Protein AF-A0A4Q1K7C0-F1 (afdb_monomer_lite)

pLDDT: mean 74.91, std 9.37, range [46.09, 93.81]

Sequence (136 aa):
MKPFQIDEQNKIKSGFTVPEGFFDANAQNLLNLIDDTPVPISLWDRYKKPLMSIAAILVIGLGIGFYWKIQVQNDEEAHWAAVESYVAEHTDLMDEAYIDYLNTTALDSLHQNTTEAKILEEVLIENGDLEQYITE

Secondary structure (DSSP, 8-state):
-----SSSS-----S-PPPTTHHHHHHHHHHHHHHS------HHHHHHHHHHHHHHHHHHHHHHHHHHHHHHHHHHHHHHHHHHHHHHH-GGGTTTHHHHHHHHHHHHHHHHHHHHHHHHHHHHHHTTTHHHHHH-

Structure (mmCIF, N/CA/C/O backbone):
data_AF-A0A4Q1K7C0-F1
#
_entry.id   AF-A0A4Q1K7C0-F1
#
loop_
_atom_site.group_PDB
_atom_site.id
_atom_site.type_symbol
_atom_site.label_atom_id
_atom_site.label_alt_id
_atom_site.label_comp_id
_atom_site.label_asym_id
_atom_site.label_entity_id
_atom_site.label_seq_id
_atom_site.pdbx_PDB_ins_code
_atom_site.Cartn_x
_atom_site.Cartn_y
_atom_site.Cartn_z
_atom_site.occupancy
_atom_site.B_iso_or_equiv
_atom_site.auth_seq_id
_atom_site.auth_comp_id
_atom_site.auth_asym_id
_atom_site.auth_atom_id
_atom_site.pdbx_PDB_model_num
ATOM 1 N N . MET A 1 1 ? -10.240 31.682 75.957 1.00 54.19 1 MET A N 1
ATOM 2 C CA . MET A 1 1 ? -11.041 31.109 74.848 1.00 54.19 1 MET A CA 1
ATOM 3 C C . MET A 1 1 ? -11.911 29.996 75.421 1.00 54.19 1 MET A C 1
ATOM 5 O O . MET A 1 1 ? -11.440 29.314 76.321 1.00 54.19 1 MET A O 1
ATOM 9 N N . LYS A 1 2 ? -13.175 29.864 74.996 1.00 59.78 2 LYS A N 1
ATOM 10 C CA . LYS A 1 2 ? -14.080 28.808 75.494 1.00 59.78 2 LYS A CA 1
ATOM 11 C C . LYS A 1 2 ? -13.715 27.452 74.854 1.00 59.78 2 LYS A C 1
ATOM 13 O O . LYS A 1 2 ? -13.282 27.465 73.703 1.00 59.78 2 LYS A O 1
ATOM 18 N N . PRO A 1 3 ? -13.858 26.319 75.565 1.00 69.62 3 PRO A N 1
ATOM 19 C CA . PRO A 1 3 ? -13.520 25.002 75.032 1.00 69.62 3 PRO A CA 1
ATOM 20 C C . PRO A 1 3 ? -14.457 24.622 73.879 1.00 69.62 3 PRO A C 1
ATOM 22 O O . PRO A 1 3 ? -15.673 24.779 73.979 1.00 69.62 3 PRO A O 1
ATOM 25 N N . PHE A 1 4 ? -13.877 24.139 72.781 1.00 68.75 4 PHE A N 1
ATOM 26 C CA . PHE A 1 4 ? -14.605 23.626 71.624 1.00 68.75 4 PHE A CA 1
ATOM 27 C C . PHE A 1 4 ? -15.164 22.240 71.970 1.00 68.75 4 PHE A C 1
ATOM 29 O O . PHE A 1 4 ? -14.400 21.291 72.128 1.00 68.75 4 PHE A O 1
ATOM 36 N N . GLN A 1 5 ? -16.481 22.139 72.149 1.00 69.56 5 GLN A N 1
ATOM 37 C CA . GLN A 1 5 ? -17.167 20.874 72.419 1.00 69.56 5 GLN A CA 1
ATOM 38 C C . GLN A 1 5 ? -17.745 20.334 71.104 1.00 69.56 5 GLN A C 1
ATOM 40 O O . GLN A 1 5 ? -18.647 20.937 70.528 1.00 69.56 5 GLN A O 1
ATOM 45 N N . ILE A 1 6 ? -17.182 19.225 70.614 1.00 66.75 6 ILE A N 1
ATOM 46 C CA . ILE A 1 6 ? -17.502 18.620 69.305 1.00 66.75 6 ILE A CA 1
ATOM 47 C C . ILE A 1 6 ? -18.896 17.968 69.305 1.00 66.75 6 ILE A C 1
ATOM 49 O O . ILE A 1 6 ? -19.527 17.846 68.256 1.00 66.75 6 ILE A O 1
ATOM 53 N N . ASP A 1 7 ? -19.394 17.582 70.479 1.00 64.31 7 ASP A N 1
ATOM 54 C CA . ASP A 1 7 ? -20.593 16.753 70.587 1.00 64.31 7 ASP A CA 1
ATOM 55 C C . ASP A 1 7 ? -21.912 17.536 70.626 1.00 64.31 7 ASP A C 1
ATOM 57 O O . ASP A 1 7 ? -22.953 16.963 70.302 1.00 64.31 7 ASP A O 1
ATOM 61 N N . GLU A 1 8 ? -21.907 18.830 70.969 1.00 64.69 8 GLU A N 1
ATOM 62 C CA . GLU A 1 8 ? -23.151 19.502 71.371 1.00 64.69 8 GLU A CA 1
ATOM 63 C C . GLU A 1 8 ? -23.833 20.406 70.343 1.00 64.69 8 GLU A C 1
ATOM 65 O O . GLU A 1 8 ? -24.988 20.752 70.574 1.00 64.69 8 GLU A O 1
ATOM 70 N N . GLN A 1 9 ? -23.239 20.782 69.201 1.00 61.12 9 GLN A N 1
ATOM 71 C CA . GLN A 1 9 ? -23.936 21.697 68.277 1.00 61.12 9 GLN A CA 1
ATOM 72 C C . GLN A 1 9 ? -23.751 21.344 66.796 1.00 61.12 9 GLN A C 1
ATOM 74 O O . GLN A 1 9 ? -22.687 21.514 66.216 1.00 61.12 9 GLN A O 1
ATOM 79 N N . ASN A 1 10 ? -24.859 20.898 66.190 1.00 62.91 10 ASN A N 1
ATOM 80 C CA . ASN A 1 10 ? -25.084 20.723 64.753 1.00 62.91 10 ASN A CA 1
ATOM 81 C C . ASN A 1 10 ? -24.069 19.835 64.017 1.00 62.91 10 ASN A C 1
ATOM 83 O O . ASN A 1 10 ? -23.253 20.307 63.225 1.00 62.91 10 ASN A O 1
ATOM 87 N N . LYS A 1 11 ? -24.220 18.510 64.161 1.00 64.62 11 LYS A N 1
ATOM 88 C CA . LYS A 1 11 ? -23.701 17.574 63.153 1.00 64.62 11 LYS A CA 1
ATOM 89 C C . LYS A 1 11 ? -24.341 17.925 61.809 1.00 64.62 11 LYS A C 1
ATOM 91 O O . LYS A 1 11 ? -25.548 17.761 61.631 1.00 64.62 11 LYS A O 1
ATOM 96 N N . ILE A 1 12 ? -23.535 18.442 60.885 1.00 68.75 12 ILE A N 1
ATOM 97 C CA . ILE A 1 12 ? -23.959 18.748 59.519 1.00 68.75 12 ILE A CA 1
ATOM 98 C C . ILE A 1 12 ? -24.480 17.437 58.927 1.00 68.75 12 ILE A C 1
ATOM 100 O O . ILE A 1 12 ? -23.733 16.463 58.815 1.00 68.75 12 ILE A O 1
ATOM 104 N N . LYS A 1 13 ? -25.779 17.371 58.616 1.00 66.19 13 LYS A N 1
ATOM 105 C CA . LYS A 1 13 ? -26.351 16.185 57.977 1.00 66.19 13 LYS A CA 1
ATOM 106 C C . LYS A 1 13 ? -25.709 16.065 56.599 1.00 66.19 13 LYS A C 1
ATOM 108 O O . LYS A 1 13 ? -25.819 16.986 55.794 1.00 66.19 13 LYS A O 1
ATOM 113 N N . SER A 1 14 ? -25.007 14.962 56.356 1.00 69.31 14 SER A N 1
ATOM 114 C CA . SER A 1 14 ? -24.468 14.661 55.032 1.00 69.31 14 SER A CA 1
ATOM 115 C C . SER A 1 14 ? -25.604 14.719 54.008 1.00 69.31 14 SER A C 1
ATOM 117 O O . SER A 1 14 ? -26.654 14.115 54.222 1.00 69.31 14 SER A O 1
ATOM 119 N N . GLY A 1 15 ? -25.406 15.445 52.904 1.00 75.31 15 GLY A N 1
ATOM 120 C CA . GLY A 1 15 ? -26.349 15.457 51.777 1.00 75.31 15 GLY A CA 1
ATOM 121 C C . GLY A 1 15 ? -26.398 14.120 51.030 1.00 75.31 15 GLY A C 1
ATOM 122 O O . GLY A 1 15 ? -27.263 13.910 50.185 1.00 75.31 15 GLY A O 1
ATOM 123 N N . PHE A 1 16 ? -25.481 13.207 51.352 1.00 74.62 16 PHE A N 1
ATOM 124 C CA . PHE A 1 16 ? -25.473 11.851 50.840 1.00 74.62 16 PHE A CA 1
ATOM 125 C C . PHE A 1 16 ? -26.296 10.951 51.765 1.00 74.62 16 PHE A C 1
ATOM 127 O O . PHE A 1 16 ? -25.844 10.564 52.845 1.00 74.62 16 PHE A O 1
ATOM 134 N N . THR A 1 17 ? -27.518 10.641 51.336 1.00 77.12 17 THR A N 1
ATOM 135 C CA . THR A 1 17 ? -28.361 9.611 51.950 1.00 77.12 17 THR A CA 1
ATOM 136 C C . THR A 1 17 ? -28.276 8.367 51.079 1.00 77.12 17 THR A C 1
ATOM 138 O O . THR A 1 17 ? -28.556 8.423 49.885 1.00 77.12 17 THR A O 1
ATOM 141 N N . VAL A 1 18 ? -27.811 7.257 51.655 1.00 79.62 18 VAL A N 1
ATOM 142 C CA . VAL A 1 18 ? -27.725 5.985 50.932 1.00 79.62 18 VAL A CA 1
ATOM 143 C C . VAL A 1 18 ? -29.140 5.411 50.818 1.00 79.62 18 VAL A C 1
ATOM 145 O O . VAL A 1 18 ? -29.784 5.235 51.855 1.00 79.62 18 VAL A O 1
ATOM 148 N N . PRO A 1 19 ? -29.641 5.129 49.603 1.00 81.38 19 PRO A N 1
ATOM 149 C CA . PRO A 1 19 ? -30.924 4.462 49.421 1.00 81.38 19 PRO A CA 1
ATOM 150 C C . PRO A 1 19 ? -30.918 3.054 50.026 1.00 81.38 19 PRO A C 1
ATOM 152 O O . PRO A 1 19 ? -29.883 2.383 50.058 1.00 81.38 19 PRO A O 1
ATOM 155 N N . GLU A 1 20 ? -32.083 2.591 50.474 1.00 83.94 20 GLU A N 1
ATOM 156 C CA . GLU A 1 20 ? -32.248 1.228 50.982 1.00 83.94 20 GLU A CA 1
ATOM 157 C C . GLU A 1 20 ? -31.817 0.203 49.917 1.00 83.94 20 GLU A C 1
ATOM 159 O O . GLU A 1 20 ? -32.213 0.295 48.755 1.00 83.94 20 GLU A O 1
ATOM 164 N N . GLY A 1 21 ? -30.946 -0.738 50.294 1.00 84.56 21 GLY A N 1
ATOM 165 C CA . GLY A 1 21 ? -30.462 -1.795 49.399 1.00 84.56 21 GLY A CA 1
ATOM 166 C C . GLY A 1 21 ? -29.395 -1.386 48.372 1.00 84.56 21 GLY A C 1
ATOM 167 O O . GLY A 1 21 ? -29.026 -2.215 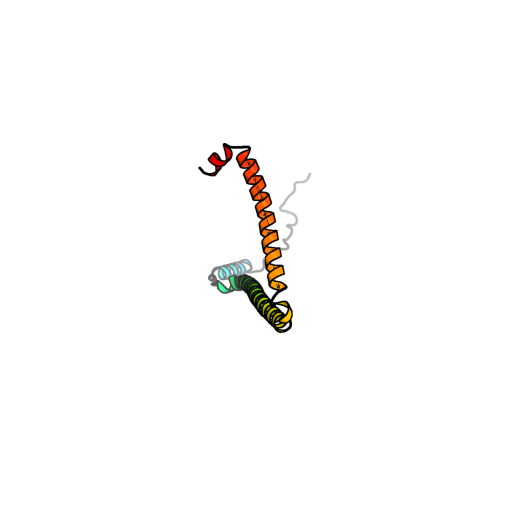47.543 1.00 84.56 21 GLY A O 1
ATOM 168 N N . PHE A 1 22 ? -28.849 -0.158 48.413 1.00 86.38 22 PHE A N 1
ATOM 169 C CA . PHE A 1 22 ? -27.802 0.284 47.470 1.00 86.38 22 PHE A CA 1
ATOM 170 C C . PHE A 1 22 ? -26.593 -0.661 47.440 1.00 86.38 22 PHE A C 1
ATOM 172 O O . PHE A 1 22 ? -26.137 -1.054 46.369 1.00 86.38 22 PHE A O 1
ATOM 179 N N . PHE A 1 23 ? -26.078 -1.041 48.612 1.00 88.62 23 PHE A N 1
ATOM 180 C CA . PHE A 1 23 ? -24.898 -1.900 48.697 1.00 88.62 23 PHE A CA 1
ATOM 181 C C . PHE A 1 23 ? -25.191 -3.344 48.288 1.00 88.62 23 PHE A C 1
ATOM 183 O O . PHE A 1 23 ? -24.348 -3.949 47.632 1.00 88.62 23 PHE A O 1
ATOM 190 N N . ASP A 1 24 ? -26.384 -3.861 48.589 1.00 85.00 24 ASP A N 1
ATOM 191 C CA . ASP A 1 24 ? -26.781 -5.223 48.217 1.00 85.00 24 ASP A CA 1
ATOM 192 C C . ASP A 1 24 ? -26.974 -5.355 46.704 1.00 85.00 24 ASP A C 1
ATOM 194 O O . ASP A 1 24 ? -26.421 -6.261 46.082 1.00 85.00 24 ASP A O 1
ATOM 198 N N . ALA A 1 25 ? -27.688 -4.407 46.087 1.00 85.69 25 ALA A N 1
ATOM 199 C CA . ALA A 1 25 ? -27.871 -4.371 44.639 1.00 85.69 25 ALA A CA 1
ATOM 200 C C . ALA A 1 25 ? -26.539 -4.141 43.912 1.00 85.69 25 ALA A C 1
ATOM 202 O O . ALA A 1 25 ? -26.255 -4.789 42.909 1.00 85.69 25 ALA A O 1
ATOM 203 N N . ASN A 1 26 ? -25.688 -3.251 44.430 1.00 86.25 26 ASN A N 1
ATOM 204 C CA . ASN A 1 26 ? -24.377 -2.992 43.844 1.00 86.25 26 ASN A CA 1
ATOM 205 C C . ASN A 1 26 ? -23.447 -4.210 43.946 1.00 86.25 26 ASN A C 1
ATOM 207 O O . ASN A 1 26 ? -22.779 -4.546 42.973 1.00 86.25 26 ASN A O 1
ATOM 211 N N . ALA A 1 27 ? -23.428 -4.900 45.088 1.00 84.12 27 ALA A N 1
ATOM 212 C CA . ALA A 1 27 ? -22.644 -6.119 45.257 1.00 84.12 27 ALA A CA 1
ATOM 213 C C . ALA A 1 27 ? -23.106 -7.223 44.294 1.00 84.12 27 ALA A C 1
ATOM 215 O O . ALA A 1 27 ? -22.269 -7.855 43.654 1.00 84.12 27 ALA A O 1
ATOM 216 N N . GLN A 1 28 ? -24.421 -7.402 44.130 1.00 83.50 28 GLN A N 1
ATOM 217 C CA . GLN A 1 28 ? -24.986 -8.358 43.171 1.00 83.50 28 GLN A CA 1
ATOM 218 C C . GLN A 1 28 ? -24.642 -7.992 41.721 1.00 83.50 28 GLN A C 1
ATOM 220 O O . GLN A 1 28 ? -24.221 -8.852 40.954 1.00 83.50 28 GLN A O 1
ATOM 225 N N . ASN A 1 29 ? -24.745 -6.713 41.352 1.00 82.75 29 ASN A N 1
ATOM 226 C CA . ASN A 1 29 ? -24.397 -6.239 40.009 1.00 82.75 29 ASN A CA 1
ATOM 227 C C . ASN A 1 29 ? -22.909 -6.431 39.688 1.00 82.75 29 ASN A C 1
ATOM 229 O O . ASN A 1 29 ? -22.567 -6.794 38.565 1.00 82.75 29 ASN A O 1
ATOM 233 N N . LEU A 1 30 ? -22.029 -6.205 40.666 1.00 82.69 30 LEU A N 1
ATOM 234 C CA . LEU A 1 30 ? -20.594 -6.436 40.508 1.00 82.69 30 LEU A CA 1
ATOM 235 C C . LEU A 1 30 ? -20.270 -7.925 40.370 1.00 82.69 30 LEU A C 1
ATOM 237 O O . LEU A 1 30 ? -19.435 -8.273 39.542 1.00 82.69 30 LEU A O 1
ATOM 241 N N . LEU A 1 31 ? -20.943 -8.797 41.128 1.00 81.81 31 LEU A N 1
ATOM 242 C CA . LEU A 1 31 ? -20.767 -10.247 41.008 1.00 81.81 31 LEU A CA 1
ATOM 243 C C . LEU A 1 31 ? -21.193 -10.747 39.620 1.00 81.81 31 LEU A C 1
ATOM 245 O O . LEU A 1 31 ? -20.437 -11.457 38.965 1.00 81.81 31 LEU A O 1
ATOM 249 N N . ASN A 1 32 ? -22.347 -10.282 39.134 1.00 78.94 32 ASN A N 1
ATOM 250 C CA . ASN A 1 32 ? -22.864 -10.634 37.809 1.00 78.94 32 ASN A CA 1
ATOM 251 C C . ASN A 1 32 ? -21.934 -10.188 36.668 1.00 78.94 32 ASN A C 1
ATOM 253 O O . ASN A 1 32 ? -21.890 -10.836 35.629 1.00 78.94 32 ASN A O 1
ATOM 257 N N . LEU A 1 33 ? -21.183 -9.097 36.852 1.00 74.25 33 LEU A N 1
ATOM 258 C CA . LEU A 1 33 ? -20.218 -8.610 35.862 1.00 74.25 33 LEU A CA 1
ATOM 259 C C . LEU A 1 33 ? -18.920 -9.437 35.836 1.00 74.25 33 LEU A C 1
ATOM 261 O O . LEU A 1 33 ? -18.207 -9.424 34.836 1.00 74.25 33 LEU A O 1
ATOM 265 N N . ILE A 1 34 ? -18.595 -10.123 36.936 1.00 71.94 34 ILE A N 1
ATOM 266 C CA . ILE A 1 34 ? -17.393 -10.961 37.072 1.00 71.94 34 ILE A CA 1
ATOM 267 C C . ILE A 1 34 ? -17.677 -12.405 36.625 1.00 71.94 34 ILE A C 1
ATOM 269 O O . ILE A 1 34 ? -16.786 -13.047 36.070 1.00 71.94 34 ILE A O 1
ATOM 273 N N . ASP A 1 35 ? -18.904 -12.895 36.829 1.00 66.12 35 ASP A N 1
ATOM 274 C CA . ASP A 1 35 ? -19.349 -14.223 36.376 1.00 66.12 35 ASP A CA 1
ATOM 275 C C . ASP A 1 35 ? -19.593 -14.299 34.857 1.00 66.12 35 ASP A C 1
ATOM 277 O O . ASP A 1 35 ? -19.681 -15.396 34.296 1.00 66.12 35 ASP A O 1
ATOM 281 N N . ASP A 1 36 ? -19.660 -13.155 34.168 1.00 67.69 36 ASP A N 1
ATOM 282 C CA . ASP A 1 36 ? -19.768 -13.106 32.712 1.00 67.69 36 ASP A CA 1
ATOM 283 C C . ASP A 1 36 ? -18.413 -13.493 32.089 1.00 67.69 36 ASP A C 1
ATOM 285 O O . ASP A 1 36 ? -17.453 -12.720 32.028 1.00 67.69 36 ASP A O 1
ATOM 289 N N . THR A 1 37 ? -18.307 -14.764 31.697 1.00 66.25 37 THR A N 1
ATOM 290 C CA . THR A 1 37 ? -17.113 -15.378 31.097 1.00 66.25 37 THR A CA 1
ATOM 291 C C . THR A 1 37 ? -16.507 -14.506 29.987 1.00 66.25 37 THR A C 1
ATOM 293 O O . THR A 1 37 ? -17.254 -13.876 29.236 1.00 66.25 37 THR A O 1
ATOM 296 N N . PRO A 1 38 ? -15.168 -14.480 29.817 1.00 68.81 38 PRO A N 1
ATOM 297 C CA . PRO A 1 38 ? -14.533 -13.611 28.833 1.00 68.81 38 PRO A CA 1
ATOM 298 C C . PRO A 1 38 ? -15.048 -13.943 27.432 1.00 68.81 38 PRO A C 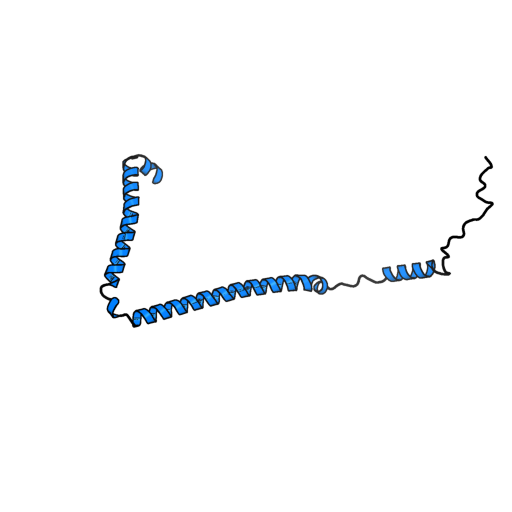1
ATOM 300 O O . PRO A 1 38 ? -14.754 -15.006 26.882 1.00 68.81 38 PRO A O 1
ATOM 303 N N . VAL A 1 39 ? -15.820 -13.021 26.856 1.00 70.44 39 VAL A N 1
ATOM 304 C CA . VAL A 1 39 ? -16.372 -13.168 25.510 1.00 70.44 39 VAL A CA 1
ATOM 305 C C . VAL A 1 39 ? -15.201 -13.337 24.533 1.00 70.44 39 VAL A C 1
ATOM 307 O O . VAL A 1 39 ? -14.337 -12.454 24.470 1.00 70.44 39 VAL A O 1
ATOM 310 N N . PRO A 1 40 ? -15.121 -14.448 23.774 1.00 71.06 40 PRO A N 1
ATOM 311 C CA . PRO A 1 40 ? -14.041 -14.656 22.824 1.00 71.06 40 PRO A CA 1
ATOM 312 C C . PRO A 1 40 ? -14.172 -13.633 21.697 1.00 71.06 40 PRO A C 1
ATOM 314 O O . PRO A 1 40 ? -14.991 -13.759 20.789 1.00 71.06 40 PRO A O 1
ATOM 317 N N . ILE A 1 41 ? -13.358 -12.587 21.766 1.00 69.12 41 ILE A N 1
ATOM 318 C CA . ILE A 1 41 ? -13.249 -11.592 20.704 1.00 69.12 41 ILE A CA 1
ATOM 319 C C . ILE A 1 41 ? -12.592 -12.265 19.501 1.00 69.12 41 ILE A C 1
ATOM 321 O O . ILE A 1 41 ? -11.478 -12.787 19.605 1.00 69.12 41 ILE A O 1
ATOM 325 N N . SER A 1 42 ? -13.266 -12.252 18.350 1.00 78.12 42 SER A N 1
ATOM 326 C CA . SER A 1 42 ? -12.686 -12.801 17.128 1.00 78.12 42 SER A CA 1
ATOM 327 C C . SER A 1 42 ? -11.416 -12.014 16.773 1.00 78.12 42 SER A C 1
ATOM 329 O O . SER A 1 42 ? -11.415 -10.781 16.709 1.00 78.12 42 SER A O 1
ATOM 331 N N . LEU A 1 43 ? -10.302 -12.717 16.545 1.00 75.56 43 LEU A N 1
ATOM 332 C CA . LEU A 1 43 ? -9.053 -12.082 16.101 1.00 75.56 43 LEU A CA 1
ATOM 333 C C . LEU A 1 43 ? -9.281 -11.314 14.784 1.00 75.56 43 LEU A C 1
ATOM 335 O O . LEU A 1 43 ? -8.702 -10.252 14.567 1.00 75.56 43 LEU A O 1
ATOM 339 N N . TRP A 1 44 ? -10.196 -11.803 13.943 1.00 79.19 44 TRP A N 1
ATOM 340 C CA . TRP A 1 44 ? -10.596 -11.155 12.699 1.00 79.19 44 TRP A CA 1
ATOM 341 C C . TRP A 1 44 ? -11.183 -9.755 12.913 1.00 79.19 44 TRP A C 1
ATOM 343 O O . TRP A 1 44 ? -10.773 -8.810 12.238 1.00 79.19 44 TRP A O 1
ATOM 353 N N . ASP A 1 45 ? -12.078 -9.570 13.887 1.00 78.62 45 ASP A N 1
ATOM 354 C CA . ASP A 1 45 ? -12.660 -8.252 14.166 1.00 78.62 45 ASP A CA 1
ATOM 355 C C . ASP A 1 45 ? -11.628 -7.238 14.651 1.00 78.62 45 ASP A C 1
ATOM 357 O O . ASP A 1 45 ? -11.756 -6.044 14.360 1.00 78.62 45 ASP A O 1
ATOM 361 N N . ARG A 1 46 ? -10.581 -7.714 15.332 1.00 77.38 46 ARG A N 1
ATOM 362 C CA . ARG A 1 46 ? -9.481 -6.877 15.811 1.00 77.38 46 ARG A CA 1
ATOM 363 C C . ARG A 1 46 ? -8.548 -6.432 14.682 1.00 77.38 46 ARG A C 1
ATOM 365 O O . ARG A 1 46 ? -8.095 -5.289 14.697 1.00 77.38 46 ARG A O 1
ATOM 372 N N . TYR A 1 47 ? -8.276 -7.297 13.704 1.00 83.50 47 TYR A N 1
ATOM 373 C CA . TYR A 1 47 ? -7.268 -7.040 12.666 1.00 83.50 47 TYR A CA 1
ATOM 374 C C . TYR A 1 47 ? -7.832 -6.672 11.288 1.00 83.50 47 TYR A C 1
ATOM 376 O O . TYR A 1 47 ? -7.069 -6.213 10.441 1.00 83.50 47 TYR A O 1
ATOM 384 N N . LYS A 1 48 ? -9.149 -6.769 11.051 1.00 85.62 48 LYS A N 1
ATOM 385 C CA . LYS A 1 48 ? -9.749 -6.461 9.737 1.00 85.62 48 LYS A CA 1
ATOM 386 C C . LYS A 1 48 ? -9.430 -5.055 9.224 1.00 85.62 48 LYS A C 1
ATOM 388 O O . LYS A 1 48 ? -9.100 -4.899 8.057 1.00 85.62 48 LYS A O 1
ATOM 393 N N . LYS A 1 49 ? -9.474 -4.028 10.082 1.00 88.88 49 LYS A N 1
ATOM 394 C CA . LYS A 1 49 ? -9.220 -2.631 9.678 1.00 88.88 49 LYS A CA 1
ATOM 395 C C . LYS A 1 49 ? -7.764 -2.385 9.247 1.00 88.88 49 LYS A C 1
ATOM 397 O O . LYS A 1 49 ? -7.571 -1.891 8.136 1.00 88.88 49 LYS A O 1
ATOM 402 N N . PRO A 1 50 ? -6.736 -2.725 10.054 1.00 88.19 50 PRO A N 1
ATOM 403 C CA . PRO A 1 50 ? -5.351 -2.549 9.618 1.00 88.19 50 PRO A CA 1
ATOM 404 C C . PRO A 1 50 ? -4.989 -3.470 8.446 1.00 88.19 50 PRO A C 1
ATOM 406 O O . PRO A 1 50 ? -4.283 -3.035 7.543 1.00 88.19 50 PRO A O 1
ATOM 409 N N . LEU A 1 51 ? -5.520 -4.696 8.402 1.00 88.31 51 LEU A N 1
ATOM 410 C CA . LEU A 1 51 ? -5.263 -5.636 7.308 1.00 88.31 51 LEU A CA 1
ATOM 411 C C . LEU A 1 51 ? -5.835 -5.136 5.971 1.00 88.31 51 LEU A C 1
ATOM 413 O O . LEU A 1 51 ? -5.165 -5.228 4.946 1.00 88.31 51 LEU A O 1
ATOM 417 N N . MET A 1 52 ? -7.022 -4.521 5.986 1.00 89.25 52 MET A N 1
ATOM 418 C CA . MET A 1 52 ? -7.622 -3.906 4.797 1.00 89.25 52 MET A CA 1
ATOM 419 C C . MET A 1 52 ? -6.856 -2.653 4.339 1.00 89.25 52 MET A C 1
ATOM 421 O O . MET A 1 52 ? -6.716 -2.429 3.140 1.00 89.25 52 MET A O 1
ATOM 425 N N . SER A 1 53 ? -6.305 -1.872 5.276 1.00 90.88 53 SER A N 1
ATOM 426 C CA . SER A 1 53 ? -5.440 -0.722 4.965 1.00 90.88 53 SER A CA 1
ATOM 427 C C . SER A 1 53 ? -4.141 -1.153 4.272 1.00 90.88 53 SER A C 1
ATOM 429 O O . SER A 1 53 ? -3.783 -0.620 3.223 1.00 90.88 53 SER A O 1
ATOM 431 N N . ILE A 1 54 ? -3.476 -2.185 4.804 1.00 91.25 54 ILE A N 1
ATOM 432 C CA . ILE A 1 54 ? -2.263 -2.758 4.201 1.00 91.25 54 ILE A CA 1
ATOM 433 C C . ILE A 1 54 ? -2.568 -3.307 2.803 1.00 91.25 54 ILE A C 1
ATOM 435 O O . ILE A 1 54 ? -1.818 -3.042 1.866 1.00 91.25 54 ILE A O 1
ATOM 439 N N . ALA A 1 55 ? -3.690 -4.014 2.642 1.00 91.75 55 ALA A N 1
ATOM 440 C CA . ALA A 1 55 ? -4.114 -4.529 1.345 1.00 91.75 55 ALA A CA 1
ATOM 441 C C . ALA A 1 55 ? -4.332 -3.404 0.317 1.00 91.75 55 ALA A C 1
ATOM 443 O O . ALA A 1 55 ? -3.872 -3.523 -0.815 1.00 91.75 55 ALA A O 1
ATOM 444 N N . ALA A 1 56 ? -4.966 -2.293 0.705 1.00 93.06 56 ALA A N 1
ATOM 445 C CA . ALA A 1 56 ? -5.191 -1.158 -0.190 1.00 93.06 56 ALA A CA 1
ATOM 446 C C . ALA A 1 56 ? -3.877 -0.532 -0.689 1.00 93.06 56 ALA A C 1
ATOM 448 O O . ALA A 1 56 ? -3.736 -0.271 -1.882 1.00 93.06 56 ALA A O 1
ATOM 449 N N . ILE A 1 57 ? -2.893 -0.352 0.199 1.00 92.62 57 ILE A N 1
ATOM 450 C CA . ILE A 1 57 ? -1.564 0.164 -0.170 1.00 92.62 57 ILE A CA 1
ATOM 451 C C . ILE A 1 57 ? -0.870 -0.786 -1.155 1.00 92.62 57 ILE A C 1
ATOM 453 O O . ILE A 1 57 ? -0.284 -0.338 -2.138 1.00 92.62 57 ILE A O 1
ATOM 457 N N . LEU A 1 58 ? -0.980 -2.097 -0.927 1.00 93.81 58 LEU A N 1
ATOM 458 C CA . LEU A 1 58 ? -0.406 -3.120 -1.802 1.00 93.81 58 LEU A CA 1
ATOM 459 C C . LEU A 1 58 ? -1.034 -3.100 -3.202 1.00 93.81 58 LEU A C 1
ATOM 461 O O . LEU A 1 58 ? -0.315 -3.153 -4.197 1.00 93.81 58 LEU A O 1
ATOM 465 N N . VAL A 1 59 ? -2.363 -2.972 -3.287 1.00 93.31 59 VAL A N 1
ATOM 466 C CA . VAL A 1 59 ? -3.084 -2.880 -4.567 1.00 93.31 59 VAL A CA 1
ATOM 467 C C . VAL A 1 59 ? -2.690 -1.618 -5.330 1.00 93.31 59 VAL A C 1
ATOM 469 O O . VAL A 1 59 ? -2.459 -1.692 -6.533 1.00 93.31 59 VAL A O 1
ATOM 472 N N . ILE A 1 60 ? -2.564 -0.475 -4.651 1.00 91.56 60 ILE A N 1
ATOM 473 C CA . ILE A 1 60 ? -2.130 0.774 -5.290 1.00 91.56 60 ILE A CA 1
ATOM 474 C C . ILE A 1 60 ? -0.683 0.648 -5.784 1.00 91.56 60 ILE A C 1
ATOM 476 O O . ILE A 1 60 ? -0.405 0.978 -6.934 1.00 91.56 60 ILE A O 1
ATOM 480 N N . GLY A 1 61 ? 0.227 0.119 -4.960 1.00 88.88 61 GLY A N 1
ATOM 481 C CA . GLY A 1 61 ? 1.627 -0.081 -5.341 1.00 88.88 61 GLY A CA 1
ATOM 482 C C . GLY A 1 61 ? 1.789 -1.015 -6.544 1.00 88.88 61 GLY A C 1
ATOM 483 O O . GLY A 1 61 ? 2.492 -0.681 -7.498 1.00 88.88 61 GLY A O 1
ATOM 484 N N . LEU A 1 62 ? 1.084 -2.150 -6.544 1.00 88.00 62 LEU A N 1
ATOM 485 C CA . LEU A 1 62 ? 1.073 -3.078 -7.679 1.00 88.00 62 LEU A CA 1
ATOM 486 C C . LEU A 1 62 ? 0.403 -2.471 -8.915 1.00 88.00 62 LEU A C 1
ATOM 488 O O . LEU A 1 62 ? 0.899 -2.665 -10.020 1.00 88.00 62 LEU A O 1
ATOM 492 N N . GLY A 1 63 ? -0.683 -1.714 -8.741 1.00 88.75 63 GLY A N 1
ATOM 493 C CA . GLY A 1 63 ? -1.380 -1.035 -9.832 1.00 88.75 63 GLY A CA 1
ATOM 494 C C . GLY A 1 63 ? -0.495 -0.016 -10.546 1.00 88.75 63 GLY A C 1
ATOM 495 O O . GLY A 1 63 ? -0.463 0.005 -11.773 1.00 88.75 63 GLY A O 1
ATOM 496 N N . ILE A 1 64 ? 0.284 0.768 -9.795 1.00 85.25 64 ILE A N 1
ATOM 497 C CA . ILE A 1 64 ? 1.252 1.717 -10.365 1.00 85.25 64 ILE A CA 1
ATOM 498 C C . ILE A 1 64 ? 2.357 0.969 -11.122 1.00 85.25 64 ILE A C 1
ATOM 500 O O . ILE A 1 64 ? 2.660 1.328 -12.257 1.00 85.25 64 ILE A O 1
ATOM 504 N N . GLY A 1 65 ? 2.926 -0.092 -10.538 1.00 84.06 65 GLY A N 1
ATOM 505 C CA . GLY A 1 65 ? 3.970 -0.887 -11.197 1.00 84.06 65 GLY A CA 1
ATOM 506 C C . GLY A 1 65 ? 3.495 -1.554 -12.493 1.00 84.06 65 GLY A C 1
ATOM 507 O O . GLY A 1 65 ? 4.191 -1.513 -13.507 1.00 84.06 65 GLY A O 1
ATOM 508 N N . PHE A 1 66 ? 2.281 -2.113 -12.495 1.00 83.38 66 PHE A N 1
ATOM 509 C CA . PHE A 1 66 ? 1.667 -2.677 -13.701 1.00 83.38 66 PHE A CA 1
ATOM 510 C C . PHE A 1 66 ? 1.370 -1.612 -14.756 1.00 83.38 66 PHE A C 1
ATOM 512 O O . PHE A 1 66 ? 1.623 -1.846 -15.935 1.00 83.38 66 PHE A O 1
ATOM 519 N N . TYR A 1 67 ? 0.871 -0.445 -14.344 1.00 84.25 67 TYR A N 1
ATOM 520 C CA . TYR A 1 67 ? 0.605 0.663 -15.257 1.00 84.25 67 TYR A CA 1
ATOM 521 C C . TYR A 1 67 ? 1.883 1.145 -15.954 1.00 84.25 67 TYR A C 1
ATOM 523 O O . TYR A 1 67 ? 1.883 1.320 -17.169 1.00 84.25 67 TYR A O 1
ATOM 531 N N . TRP A 1 68 ? 2.989 1.277 -15.215 1.00 81.25 68 TRP A N 1
ATOM 532 C CA . TRP A 1 68 ? 4.293 1.620 -15.790 1.00 81.25 68 TRP A CA 1
ATOM 533 C C . TRP A 1 68 ? 4.787 0.572 -16.782 1.00 81.25 68 TRP A C 1
ATOM 535 O O . TRP A 1 68 ? 5.229 0.929 -17.868 1.00 81.25 68 TRP A O 1
ATOM 545 N N . LYS A 1 69 ? 4.668 -0.719 -16.452 1.00 79.06 69 LYS A N 1
ATOM 546 C CA . LYS A 1 69 ? 5.070 -1.797 -17.365 1.00 79.06 69 LYS A CA 1
ATOM 547 C C . LYS A 1 69 ? 4.294 -1.745 -18.687 1.00 79.06 69 LYS A C 1
ATOM 549 O O . LYS A 1 69 ? 4.885 -1.925 -19.743 1.00 79.06 69 LYS A O 1
ATOM 554 N N . ILE A 1 70 ? 2.985 -1.501 -18.620 1.00 78.25 70 ILE A N 1
ATOM 555 C CA . ILE A 1 70 ? 2.127 -1.413 -19.808 1.00 78.25 70 ILE A CA 1
ATOM 556 C C . ILE A 1 70 ? 2.474 -0.170 -20.636 1.00 78.25 70 ILE A C 1
ATOM 558 O O . ILE A 1 70 ? 2.569 -0.273 -21.852 1.00 78.25 70 ILE A O 1
ATOM 562 N N . GLN A 1 71 ? 2.702 0.983 -19.999 1.00 76.44 71 GLN A N 1
ATOM 563 C CA . GLN A 1 71 ? 3.081 2.204 -20.716 1.00 76.44 71 GLN A CA 1
ATOM 564 C C . GLN A 1 71 ? 4.438 2.076 -21.410 1.00 76.44 71 GLN A C 1
ATOM 566 O O . GLN A 1 71 ? 4.530 2.365 -22.593 1.00 76.44 71 GLN A O 1
ATOM 571 N N . VAL A 1 72 ? 5.463 1.561 -20.722 1.00 74.25 72 VAL A N 1
ATOM 572 C CA . VAL A 1 72 ? 6.796 1.364 -21.320 1.00 74.25 72 VAL A CA 1
ATOM 573 C C . VAL A 1 72 ? 6.735 0.411 -22.516 1.00 74.25 72 VAL A C 1
ATOM 575 O O . VAL A 1 72 ? 7.363 0.676 -23.534 1.00 74.25 72 VAL A O 1
ATOM 578 N N . GLN A 1 73 ? 5.948 -0.664 -22.422 1.00 69.81 73 GLN A N 1
ATOM 579 C CA . GLN A 1 73 ? 5.776 -1.592 -23.539 1.00 69.81 73 GLN A CA 1
ATOM 580 C C . GLN A 1 73 ? 5.049 -0.935 -24.727 1.00 69.81 73 GLN A C 1
ATOM 582 O O . GLN A 1 73 ? 5.462 -1.107 -25.869 1.00 69.81 73 GLN A O 1
ATOM 587 N N . ASN A 1 74 ? 4.001 -0.148 -24.466 1.00 70.75 74 ASN A N 1
ATOM 588 C CA . ASN A 1 74 ? 3.276 0.571 -25.514 1.00 70.75 74 ASN A CA 1
ATOM 589 C C . ASN A 1 74 ? 4.138 1.657 -26.179 1.00 70.75 74 ASN A C 1
ATOM 591 O O . ASN A 1 74 ? 4.040 1.846 -27.388 1.00 70.75 74 ASN A O 1
ATOM 595 N N . ASP A 1 75 ? 4.970 2.361 -25.407 1.00 71.44 75 ASP A N 1
ATOM 596 C CA . ASP A 1 75 ? 5.893 3.375 -25.922 1.00 71.44 75 ASP A CA 1
ATOM 597 C C . ASP A 1 75 ? 6.982 2.740 -26.799 1.00 71.44 75 ASP A C 1
ATOM 599 O O . ASP A 1 75 ? 7.319 3.286 -27.848 1.00 71.44 75 ASP A O 1
ATOM 603 N N . GLU A 1 76 ? 7.502 1.569 -26.417 1.00 72.62 76 GLU A N 1
ATOM 604 C CA . GLU A 1 76 ? 8.477 0.820 -27.218 1.00 72.62 76 GLU A CA 1
ATOM 605 C C . GLU A 1 76 ? 7.861 0.311 -28.533 1.00 72.62 76 GLU A C 1
ATOM 607 O O . GLU A 1 76 ? 8.437 0.508 -29.604 1.00 72.62 76 GLU A O 1
ATOM 612 N N . GLU A 1 77 ? 6.659 -0.271 -28.484 1.00 73.12 77 GLU A N 1
ATOM 613 C CA . GLU A 1 77 ? 5.928 -0.720 -29.679 1.00 73.12 77 GLU A CA 1
ATOM 614 C C . GLU A 1 77 ? 5.566 0.457 -30.608 1.00 73.12 77 GLU A C 1
ATOM 616 O O . GLU A 1 77 ? 5.735 0.365 -31.827 1.00 73.12 77 GLU A O 1
ATOM 621 N N . ALA A 1 78 ? 5.137 1.596 -30.052 1.00 74.38 78 ALA A N 1
ATOM 622 C CA . ALA A 1 78 ? 4.851 2.810 -30.818 1.00 74.38 78 ALA A CA 1
ATOM 623 C C . ALA A 1 78 ? 6.118 3.437 -31.425 1.00 74.38 78 ALA A C 1
ATOM 625 O O . ALA A 1 78 ? 6.078 3.937 -32.552 1.00 74.38 78 ALA A O 1
ATOM 626 N N . HIS A 1 79 ? 7.246 3.392 -30.709 1.00 77.81 79 HIS A N 1
ATOM 627 C CA . HIS A 1 79 ? 8.534 3.871 -31.201 1.00 77.81 79 HIS A CA 1
ATOM 628 C C . HIS A 1 79 ? 9.009 3.058 -32.409 1.00 77.81 79 HIS A C 1
ATOM 630 O O . HIS A 1 79 ? 9.336 3.641 -33.442 1.00 77.81 79 HIS A O 1
ATOM 636 N N . TRP A 1 80 ? 8.981 1.724 -32.323 1.00 82.31 80 TRP A N 1
ATOM 637 C CA . TRP A 1 80 ? 9.385 0.860 -33.435 1.00 82.31 80 TRP A CA 1
ATOM 638 C C . TRP A 1 80 ? 8.469 0.993 -34.650 1.00 82.31 80 TRP A C 1
ATOM 640 O O . TRP A 1 80 ? 8.969 1.070 -35.770 1.00 82.31 80 TRP A O 1
ATOM 650 N N . ALA A 1 81 ? 7.156 1.119 -34.443 1.00 82.62 81 ALA A N 1
ATOM 651 C CA . ALA A 1 81 ? 6.211 1.364 -35.532 1.00 82.62 81 ALA A CA 1
ATOM 652 C C . ALA A 1 81 ? 6.467 2.708 -36.244 1.00 82.62 81 ALA A C 1
ATOM 654 O O . ALA A 1 81 ? 6.365 2.801 -37.469 1.00 82.62 81 ALA A O 1
ATOM 655 N N . ALA A 1 82 ? 6.835 3.755 -35.498 1.00 82.50 82 ALA A N 1
ATOM 656 C CA . ALA A 1 82 ? 7.199 5.047 -36.075 1.00 82.50 82 ALA A CA 1
ATOM 657 C C . ALA A 1 82 ? 8.520 4.981 -36.861 1.00 82.50 82 ALA A C 1
ATOM 659 O O . ALA A 1 82 ? 8.617 5.557 -37.945 1.00 82.50 82 ALA A O 1
ATOM 660 N N . VAL A 1 83 ? 9.519 4.256 -36.345 1.00 83.25 83 VAL A N 1
ATOM 661 C CA . VAL A 1 83 ? 10.798 4.030 -37.036 1.00 83.25 83 VAL A CA 1
ATOM 662 C C . VAL A 1 83 ? 10.587 3.236 -38.324 1.00 83.25 83 VAL A C 1
ATOM 664 O O . VAL A 1 83 ? 11.101 3.635 -39.365 1.00 83.25 83 VAL A O 1
ATOM 667 N N . GLU A 1 84 ? 9.795 2.164 -38.288 1.00 79.81 84 GLU A N 1
ATOM 668 C CA . GLU A 1 84 ? 9.465 1.361 -39.471 1.00 79.81 84 GLU A CA 1
ATOM 669 C C . GLU A 1 84 ? 8.773 2.209 -40.543 1.00 79.81 84 GLU A C 1
ATOM 671 O O . GLU A 1 84 ? 9.183 2.191 -41.703 1.00 79.81 84 GLU A O 1
ATOM 676 N N . SER A 1 85 ? 7.781 3.015 -40.150 1.00 82.69 85 SER A N 1
ATOM 677 C CA . SER A 1 85 ? 7.095 3.930 -41.067 1.00 82.69 85 SER A CA 1
ATOM 678 C C . SER A 1 85 ? 8.051 4.948 -41.690 1.00 82.69 85 SER A C 1
ATOM 680 O O . SER A 1 85 ? 7.968 5.212 -42.887 1.00 82.69 85 SER A O 1
ATOM 682 N N . TYR A 1 86 ? 8.956 5.523 -40.897 1.00 80.44 86 TYR A N 1
ATOM 683 C CA . TYR A 1 86 ? 9.914 6.518 -41.375 1.00 80.44 86 TYR A CA 1
ATOM 684 C C . TYR A 1 86 ? 10.933 5.913 -42.349 1.00 80.44 86 TYR A C 1
ATOM 686 O O . TYR A 1 86 ? 11.197 6.490 -43.405 1.00 80.44 86 TYR A O 1
ATOM 694 N N . VAL A 1 87 ? 11.466 4.731 -42.023 1.00 78.25 87 VAL A N 1
ATOM 695 C CA . VAL A 1 87 ? 12.416 3.993 -42.869 1.00 78.25 87 VAL A CA 1
ATOM 696 C C . VAL A 1 87 ? 11.758 3.545 -44.175 1.00 78.25 87 VAL A C 1
ATOM 698 O O . VAL A 1 87 ? 12.374 3.658 -45.231 1.00 78.25 87 VAL A O 1
ATOM 701 N N . ALA A 1 88 ? 10.504 3.090 -44.129 1.00 80.19 88 ALA A N 1
ATOM 702 C CA . ALA A 1 88 ? 9.758 2.689 -45.319 1.00 80.19 88 ALA A CA 1
ATOM 703 C C . ALA A 1 88 ? 9.465 3.865 -46.268 1.00 80.19 88 ALA A C 1
ATOM 705 O O . ALA A 1 88 ? 9.424 3.677 -47.481 1.00 80.19 88 ALA A O 1
ATOM 706 N N . GLU A 1 89 ? 9.268 5.071 -45.730 1.00 78.94 89 GLU A N 1
ATOM 707 C CA . GLU A 1 89 ? 9.028 6.283 -46.522 1.00 78.94 89 GLU A CA 1
ATOM 708 C C . GLU A 1 89 ? 10.325 6.872 -47.104 1.00 78.94 89 GLU A C 1
ATOM 710 O O . GLU A 1 89 ? 10.313 7.441 -48.194 1.00 78.94 89 GLU A O 1
ATOM 715 N N . HIS A 1 90 ? 11.455 6.700 -46.411 1.00 68.25 90 HIS A N 1
ATOM 716 C CA . HIS A 1 90 ? 12.740 7.317 -46.755 1.00 68.25 90 HIS A CA 1
ATOM 717 C C . HIS A 1 90 ? 13.808 6.294 -47.181 1.00 68.25 90 HIS A C 1
ATOM 719 O O . HIS A 1 90 ? 14.978 6.407 -46.810 1.00 68.25 90 HIS A O 1
ATOM 725 N N . THR A 1 91 ? 13.437 5.320 -48.015 1.00 63.78 91 THR A N 1
ATOM 726 C CA . THR A 1 91 ? 14.375 4.333 -48.586 1.00 63.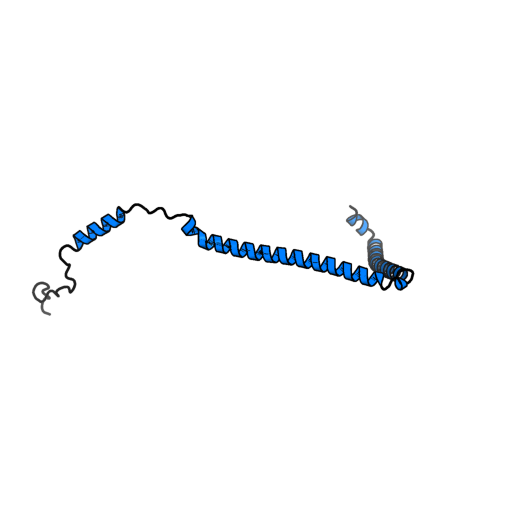78 91 THR A CA 1
ATOM 727 C C . THR A 1 91 ? 15.467 4.949 -49.468 1.00 63.78 91 THR A C 1
ATOM 729 O O . THR A 1 91 ? 16.526 4.356 -49.617 1.00 63.78 91 THR A O 1
ATOM 732 N N . ASP A 1 92 ? 15.252 6.152 -50.010 1.00 63.12 92 ASP A N 1
ATOM 733 C CA . ASP A 1 92 ? 16.209 6.842 -50.898 1.00 63.12 92 ASP A CA 1
ATOM 734 C C . ASP A 1 92 ? 17.442 7.405 -50.150 1.00 63.12 92 ASP A C 1
ATOM 736 O O . ASP A 1 92 ? 18.463 7.715 -50.757 1.00 63.12 92 ASP A O 1
ATOM 740 N N . LEU A 1 93 ? 17.371 7.539 -48.816 1.00 59.16 93 LEU A N 1
ATOM 741 C CA . LEU A 1 93 ? 18.466 8.061 -47.978 1.00 59.16 93 LEU A CA 1
ATOM 742 C C . LEU A 1 93 ? 19.373 6.957 -47.400 1.00 59.16 93 LEU A C 1
ATOM 744 O O . LEU A 1 93 ? 20.408 7.266 -46.803 1.00 59.16 93 LEU A O 1
ATOM 748 N N . MET A 1 94 ? 18.980 5.684 -47.528 1.00 59.34 94 MET A N 1
ATOM 749 C CA . MET A 1 94 ? 19.570 4.575 -46.767 1.00 59.34 94 MET A CA 1
ATOM 750 C C . MET A 1 94 ? 20.893 4.043 -47.322 1.00 59.34 94 MET A C 1
ATOM 752 O O . MET A 1 94 ? 21.705 3.551 -46.541 1.00 59.34 94 MET A O 1
ATOM 756 N N . ASP A 1 95 ? 21.139 4.146 -48.626 1.00 61.84 95 ASP A N 1
ATOM 757 C CA . ASP A 1 95 ? 22.189 3.314 -49.227 1.00 61.84 95 ASP A CA 1
ATOM 758 C C . ASP A 1 95 ? 23.597 3.927 -49.170 1.00 61.84 95 ASP A C 1
ATOM 760 O O . ASP A 1 95 ? 24.573 3.191 -49.050 1.00 61.84 95 ASP A O 1
ATOM 764 N N . GLU A 1 96 ? 23.736 5.257 -49.197 1.00 62.53 96 GLU A N 1
ATOM 765 C CA . GLU A 1 96 ? 25.065 5.895 -49.287 1.00 62.53 96 GLU A CA 1
ATOM 766 C C . GLU A 1 96 ? 25.312 6.929 -48.176 1.00 62.53 96 GLU A C 1
ATOM 768 O O . GLU A 1 96 ? 26.332 6.875 -47.487 1.00 62.53 96 GLU A O 1
ATOM 773 N N . ALA A 1 97 ? 24.343 7.811 -47.906 1.00 63.66 97 ALA A N 1
ATOM 774 C CA . ALA A 1 97 ? 24.474 8.851 -46.881 1.00 63.66 97 ALA A CA 1
ATOM 775 C C . ALA A 1 97 ? 24.456 8.298 -45.442 1.00 63.66 97 ALA A C 1
ATOM 777 O O . ALA A 1 97 ? 25.143 8.817 -44.561 1.00 63.66 97 ALA A O 1
ATOM 778 N N . TYR A 1 98 ? 23.694 7.230 -45.187 1.00 67.38 98 TYR A N 1
ATOM 779 C CA . TYR A 1 98 ? 23.641 6.604 -43.864 1.00 67.38 98 TYR A CA 1
ATOM 780 C C . TYR A 1 98 ? 24.911 5.818 -43.527 1.00 67.38 98 TYR A C 1
ATOM 782 O O . TYR A 1 98 ? 25.372 5.853 -42.386 1.00 67.38 98 TYR A O 1
ATOM 790 N N . ILE A 1 99 ? 25.513 5.153 -44.519 1.00 68.19 99 ILE A N 1
ATOM 791 C CA . ILE A 1 99 ? 26.791 4.456 -44.334 1.00 68.19 99 ILE A CA 1
ATOM 792 C C . ILE A 1 99 ? 27.902 5.459 -44.010 1.00 68.19 99 ILE A C 1
ATOM 794 O O . ILE A 1 99 ? 28.688 5.216 -43.095 1.00 68.19 99 ILE A O 1
ATOM 798 N N . ASP A 1 100 ? 27.931 6.609 -44.686 1.00 74.50 100 ASP A N 1
ATOM 799 C CA . ASP A 1 100 ? 28.887 7.682 -44.395 1.00 74.50 100 ASP A CA 1
ATOM 800 C C . ASP A 1 100 ? 28.691 8.276 -42.984 1.00 74.50 100 ASP A C 1
ATOM 802 O O . ASP A 1 100 ? 29.646 8.429 -42.216 1.00 74.50 100 ASP A O 1
ATOM 806 N N . TYR A 1 101 ? 27.440 8.507 -42.572 1.00 74.62 101 TYR A N 1
ATOM 807 C CA . TYR A 1 101 ? 27.115 8.979 -41.221 1.00 74.62 101 TYR A CA 1
ATOM 808 C C . TYR A 1 101 ? 27.518 7.986 -40.113 1.00 74.62 101 TYR A C 1
ATOM 810 O O . TYR A 1 101 ? 28.091 8.378 -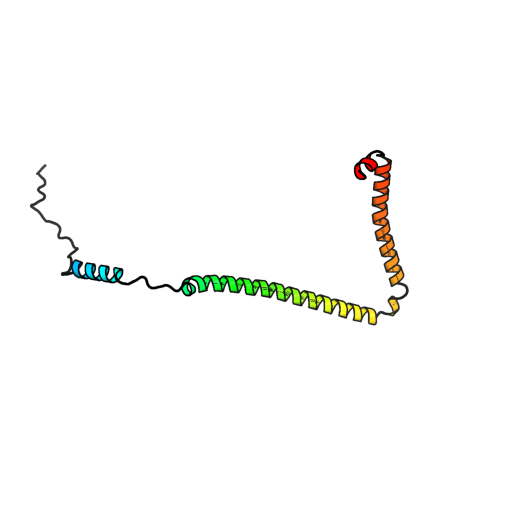39.091 1.00 74.62 101 TYR A O 1
ATOM 818 N N . LEU A 1 102 ? 27.262 6.688 -40.309 1.00 73.44 102 LEU A N 1
ATOM 819 C CA . LEU A 1 102 ? 27.692 5.649 -39.369 1.00 73.44 102 LEU A CA 1
ATOM 820 C C . LEU A 1 102 ? 29.219 5.556 -39.281 1.00 73.44 102 LEU A C 1
ATOM 822 O O . LEU A 1 102 ? 29.767 5.395 -38.189 1.00 73.44 102 LEU A O 1
ATOM 826 N N . ASN A 1 103 ? 29.910 5.680 -40.414 1.00 74.56 103 ASN A N 1
ATOM 827 C CA . ASN A 1 103 ? 31.363 5.576 -40.474 1.00 74.56 103 ASN A CA 1
ATOM 828 C C . ASN A 1 103 ? 32.050 6.770 -39.788 1.00 74.56 103 ASN A C 1
ATOM 830 O O . ASN A 1 103 ? 32.969 6.589 -38.990 1.00 74.56 103 ASN A O 1
ATOM 834 N N . THR A 1 104 ? 31.560 7.990 -40.023 1.00 74.88 104 THR A N 1
ATOM 835 C CA . THR A 1 104 ? 32.079 9.211 -39.381 1.00 74.88 104 THR A CA 1
ATOM 836 C C . THR A 1 104 ? 31.853 9.216 -37.865 1.00 74.88 104 THR A C 1
ATOM 838 O O . THR A 1 104 ? 32.782 9.489 -37.108 1.00 74.88 104 THR A O 1
ATOM 841 N N . THR A 1 105 ? 30.673 8.800 -37.396 1.00 72.94 105 THR A N 1
ATOM 842 C CA . THR A 1 105 ? 30.359 8.715 -35.954 1.00 72.94 105 THR A CA 1
ATOM 843 C C . THR A 1 105 ? 31.207 7.651 -35.234 1.00 72.94 105 THR A C 1
ATOM 845 O O . THR A 1 105 ? 31.657 7.846 -34.098 1.00 72.94 105 THR A O 1
ATOM 848 N N . ALA A 1 106 ? 31.478 6.521 -35.894 1.00 68.38 106 ALA A N 1
ATOM 849 C CA . ALA A 1 106 ? 32.366 5.487 -35.363 1.00 68.38 106 ALA A CA 1
ATOM 850 C C . ALA A 1 106 ? 33.834 5.957 -35.305 1.00 68.38 106 ALA A C 1
ATOM 852 O O . ALA A 1 106 ? 34.535 5.677 -34.333 1.00 68.38 106 ALA A O 1
ATOM 853 N N . LEU A 1 107 ? 34.291 6.717 -36.304 1.00 67.50 107 LEU A N 1
ATOM 854 C CA . LEU A 1 107 ? 35.635 7.303 -36.327 1.00 67.50 107 LEU A CA 1
ATOM 855 C C . LEU A 1 107 ? 35.841 8.373 -35.245 1.00 67.50 107 LEU A C 1
ATOM 857 O O . LEU A 1 107 ? 36.912 8.417 -34.636 1.00 67.50 107 LEU A O 1
ATOM 861 N N . ASP A 1 108 ? 34.830 9.194 -34.960 1.00 73.88 108 ASP A N 1
ATOM 862 C CA . ASP A 1 108 ? 34.907 10.224 -33.914 1.00 73.88 108 ASP A CA 1
ATOM 863 C C . ASP A 1 108 ? 34.956 9.622 -32.501 1.00 73.88 108 ASP A C 1
ATOM 865 O O . ASP A 1 108 ? 35.745 10.060 -31.658 1.00 73.88 108 ASP A O 1
ATOM 869 N N . SER A 1 109 ? 34.177 8.565 -32.246 1.00 66.50 109 SER A N 1
ATOM 870 C CA . SER A 1 109 ? 34.211 7.858 -30.955 1.00 66.50 109 SER A CA 1
ATOM 871 C C . SER A 1 109 ? 35.519 7.085 -30.732 1.00 66.50 109 SER A C 1
ATOM 873 O O . SER A 1 109 ? 36.017 7.023 -29.604 1.00 66.50 109 SER A O 1
ATOM 875 N N . LEU A 1 110 ? 36.144 6.575 -31.800 1.00 63.38 110 LEU A N 1
ATOM 876 C CA . LEU A 1 110 ? 37.500 6.019 -31.750 1.00 63.38 110 LEU A CA 1
ATOM 877 C C . LEU A 1 110 ? 38.558 7.099 -31.472 1.00 63.38 110 LEU A C 1
ATOM 879 O O . LEU A 1 110 ? 39.425 6.891 -30.622 1.00 63.38 110 LEU A O 1
ATOM 883 N N . HIS A 1 111 ? 38.481 8.269 -32.116 1.00 61.69 111 HIS A N 1
ATOM 884 C CA . HIS A 1 111 ? 39.442 9.359 -31.893 1.00 61.69 111 HIS A CA 1
ATOM 885 C C . HIS A 1 111 ? 39.460 9.857 -30.441 1.00 61.69 111 HIS A C 1
ATOM 887 O O . HIS A 1 111 ? 40.533 10.131 -29.891 1.00 61.69 111 HIS A O 1
ATOM 893 N N . GLN A 1 112 ? 38.297 9.922 -29.789 1.00 61.56 112 GLN A N 1
ATOM 894 C CA . GLN A 1 112 ? 38.197 10.372 -28.401 1.00 61.56 112 GLN A CA 1
ATOM 895 C C . GLN A 1 112 ? 38.906 9.410 -27.430 1.00 61.56 112 GLN A C 1
ATOM 897 O O . GLN A 1 112 ? 39.680 9.851 -26.583 1.00 61.56 112 GLN A O 1
ATOM 902 N N . ASN A 1 113 ? 38.745 8.097 -27.628 1.00 60.00 113 ASN A N 1
ATOM 903 C CA . ASN A 1 113 ? 39.393 7.070 -26.806 1.00 60.00 113 ASN A CA 1
ATOM 904 C C . ASN A 1 113 ? 40.908 6.961 -27.093 1.00 60.00 113 ASN A C 1
ATOM 906 O O . ASN A 1 113 ? 41.719 6.816 -26.182 1.00 60.00 113 ASN A O 1
ATOM 910 N N . THR A 1 114 ? 41.330 7.135 -28.353 1.00 60.69 114 THR A N 1
ATOM 911 C CA . THR A 1 114 ? 42.767 7.133 -28.699 1.00 60.69 114 THR A CA 1
ATOM 912 C C . THR A 1 114 ? 43.542 8.304 -28.093 1.00 60.69 114 THR A C 1
ATOM 914 O O . THR A 1 114 ? 44.735 8.167 -27.836 1.00 60.69 114 THR A O 1
ATOM 917 N N . THR A 1 115 ? 42.889 9.441 -27.832 1.00 64.00 115 THR A N 1
ATOM 918 C CA . THR A 1 115 ? 43.543 10.603 -27.212 1.00 64.00 115 THR A CA 1
ATOM 919 C C . THR A 1 115 ? 43.873 10.325 -25.747 1.00 64.00 115 THR A C 1
ATOM 921 O O . THR A 1 115 ? 44.992 10.585 -25.315 1.00 64.00 115 THR A O 1
ATOM 924 N N . GLU A 1 116 ? 42.940 9.732 -24.999 1.00 66.12 116 GLU A N 1
ATOM 925 C CA . GLU A 1 116 ? 43.179 9.305 -23.616 1.00 66.12 116 GLU A CA 1
ATOM 926 C C . GLU A 1 116 ? 44.203 8.170 -23.546 1.00 66.12 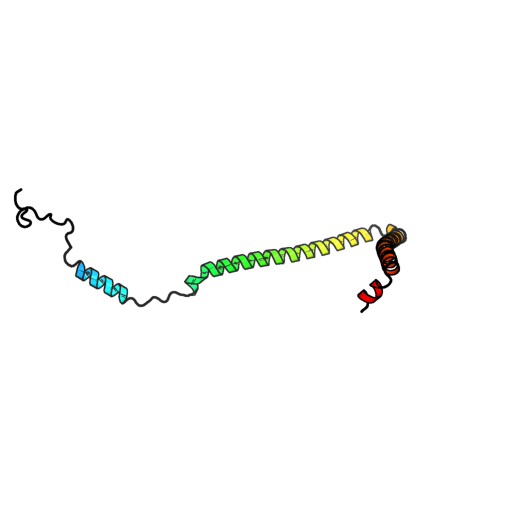116 GLU A C 1
ATOM 928 O O . GLU A 1 116 ? 45.116 8.240 -22.728 1.00 66.12 116 GLU A O 1
ATOM 933 N N . ALA A 1 117 ? 44.119 7.183 -24.445 1.00 67.88 117 ALA A N 1
ATOM 934 C CA . ALA A 1 117 ? 45.082 6.084 -24.524 1.00 67.88 117 ALA A CA 1
ATOM 935 C C . ALA A 1 117 ? 46.507 6.570 -24.836 1.00 67.88 117 ALA A C 1
ATOM 937 O O . ALA A 1 117 ? 47.459 6.088 -24.233 1.00 67.88 117 ALA A O 1
ATOM 938 N N . LYS A 1 118 ? 46.656 7.564 -25.722 1.00 71.25 118 LYS A N 1
ATOM 939 C CA . LYS A 1 118 ? 47.953 8.164 -26.061 1.00 71.25 118 LYS A CA 1
ATOM 940 C C . LYS A 1 118 ? 48.547 8.966 -24.901 1.00 71.25 118 LYS A C 1
ATOM 942 O O . LYS A 1 118 ? 49.749 8.904 -24.675 1.00 71.25 118 LYS A O 1
ATOM 947 N N . ILE A 1 119 ? 47.714 9.695 -24.156 1.00 73.12 119 ILE A N 1
ATOM 948 C CA . ILE A 1 119 ? 48.146 10.409 -22.944 1.00 73.12 119 ILE A CA 1
ATOM 949 C C . ILE A 1 119 ? 48.540 9.408 -21.849 1.00 73.12 119 ILE A C 1
ATOM 951 O O . ILE A 1 119 ? 49.541 9.609 -21.168 1.00 73.12 119 ILE A O 1
ATOM 955 N N . LEU A 1 120 ? 47.791 8.312 -21.697 1.00 71.81 120 LEU A N 1
ATOM 956 C CA . LEU A 1 120 ? 48.126 7.216 -20.784 1.00 71.81 120 LEU A CA 1
ATOM 957 C C . LEU A 1 120 ? 49.460 6.565 -21.151 1.00 71.81 120 LEU A C 1
ATOM 959 O O . LEU A 1 120 ? 50.300 6.393 -20.275 1.00 71.81 120 LEU A O 1
ATOM 963 N N . GLU A 1 121 ? 49.666 6.246 -22.429 1.00 72.56 121 GLU A N 1
ATOM 964 C CA . GLU A 1 121 ? 50.917 5.686 -22.947 1.00 72.56 121 GLU A CA 1
ATOM 965 C C . GLU A 1 121 ? 52.099 6.628 -22.684 1.00 72.56 121 GLU A C 1
ATOM 967 O O . GLU A 1 121 ? 53.140 6.190 -22.204 1.00 72.56 121 GLU A O 1
ATOM 972 N N . GLU A 1 122 ? 51.929 7.932 -22.905 1.00 77.19 122 GLU A N 1
ATOM 973 C CA . GLU A 1 122 ? 52.970 8.927 -22.638 1.00 77.19 122 GLU A CA 1
ATOM 974 C C . GLU A 1 122 ? 53.316 9.025 -21.140 1.00 77.19 122 GLU A C 1
ATOM 976 O O . GLU A 1 122 ? 54.494 9.044 -20.783 1.00 77.19 122 GLU A O 1
ATOM 981 N N . VAL A 1 123 ? 52.317 8.969 -20.250 1.00 76.19 123 VAL A N 1
ATOM 982 C CA . VAL A 1 123 ? 52.515 8.962 -18.785 1.00 76.19 123 VAL A CA 1
ATOM 983 C C . VAL A 1 123 ? 53.145 7.653 -18.283 1.00 76.19 123 VAL A C 1
ATOM 985 O O . VAL A 1 123 ? 53.941 7.678 -17.338 1.00 76.19 123 VAL A O 1
ATOM 988 N N . LEU A 1 124 ? 52.812 6.517 -18.906 1.00 74.19 124 LEU A N 1
ATOM 989 C CA . LEU A 1 124 ? 53.391 5.196 -18.627 1.00 74.19 124 LEU A CA 1
ATOM 990 C C . LEU A 1 124 ? 54.851 5.106 -19.097 1.00 74.19 124 LEU A C 1
ATOM 992 O O . LEU A 1 124 ? 55.685 4.560 -18.383 1.00 74.19 124 LEU A O 1
ATOM 996 N N . ILE A 1 125 ? 55.185 5.694 -20.250 1.00 76.69 125 ILE A N 1
ATOM 997 C CA . ILE A 1 125 ? 56.567 5.779 -20.750 1.00 76.69 125 ILE A CA 1
ATOM 998 C C . ILE A 1 125 ? 57.407 6.722 -19.881 1.00 76.69 125 ILE A C 1
ATOM 1000 O O . ILE A 1 125 ? 58.567 6.423 -19.591 1.00 76.69 125 ILE A O 1
ATOM 1004 N N . GLU A 1 126 ? 56.842 7.855 -19.453 1.00 77.94 126 GLU A N 1
ATOM 1005 C CA . GLU A 1 126 ? 57.526 8.806 -18.568 1.00 77.94 126 GLU A CA 1
ATOM 1006 C C . GLU A 1 126 ? 57.832 8.188 -17.195 1.00 77.94 126 GLU A C 1
ATOM 1008 O O . GLU A 1 126 ? 58.877 8.463 -16.603 1.00 77.94 126 GLU A O 1
ATOM 1013 N N . ASN A 1 127 ? 56.963 7.296 -16.716 1.00 71.00 127 ASN A N 1
ATOM 1014 C CA . ASN A 1 127 ? 57.130 6.589 -15.454 1.00 71.00 127 ASN A CA 1
ATOM 1015 C C . ASN A 1 127 ? 57.307 5.088 -15.698 1.00 71.00 127 ASN A C 1
ATOM 1017 O O . ASN A 1 127 ? 56.413 4.298 -15.408 1.00 71.00 127 ASN A O 1
ATOM 1021 N N . GLY A 1 128 ? 58.482 4.691 -16.189 1.00 68.56 128 GLY A N 1
ATOM 1022 C CA . GLY A 1 128 ? 58.770 3.306 -16.593 1.00 68.56 128 GLY A CA 1
ATOM 1023 C C . GLY A 1 128 ? 58.550 2.218 -15.528 1.00 68.56 128 GLY A C 1
ATOM 1024 O O . GLY A 1 128 ? 58.426 1.052 -15.883 1.00 68.56 128 GLY A O 1
ATOM 1025 N N . ASP A 1 129 ? 58.448 2.576 -14.244 1.00 70.25 129 ASP A N 1
ATOM 1026 C CA . ASP A 1 129 ? 58.142 1.627 -13.164 1.00 70.25 129 ASP A CA 1
ATOM 1027 C C . ASP A 1 129 ? 56.625 1.438 -12.939 1.00 70.25 129 ASP A C 1
ATOM 1029 O O . ASP A 1 129 ? 56.209 0.437 -12.356 1.00 70.25 129 ASP A O 1
ATOM 1033 N N . LEU A 1 130 ? 55.774 2.378 -13.381 1.00 69.38 130 LEU A N 1
ATOM 1034 C CA . LEU A 1 130 ? 54.321 2.351 -13.140 1.00 69.38 130 LEU A CA 1
ATOM 1035 C C . LEU A 1 130 ? 53.622 1.201 -13.867 1.00 69.38 130 LEU A C 1
ATOM 1037 O O . LEU A 1 130 ? 52.665 0.652 -13.327 1.00 69.38 130 LEU A O 1
ATOM 1041 N N . GLU A 1 131 ? 54.099 0.816 -15.053 1.00 65.06 131 GLU A N 1
ATOM 1042 C CA . GLU A 1 131 ? 53.546 -0.327 -15.788 1.00 65.06 131 GLU A CA 1
ATOM 1043 C C . GLU A 1 131 ? 53.666 -1.608 -14.949 1.00 65.06 131 GLU A C 1
ATOM 1045 O O . GLU A 1 131 ? 52.683 -2.323 -14.755 1.00 65.06 131 GLU A O 1
ATOM 1050 N N . GLN A 1 132 ? 54.836 -1.822 -14.339 1.00 68.00 132 GLN A N 1
ATOM 1051 C CA . GLN A 1 132 ? 55.123 -3.001 -13.528 1.00 68.00 132 GLN A CA 1
ATOM 1052 C C . GLN A 1 132 ? 54.210 -3.104 -12.293 1.00 68.00 132 GLN A C 1
ATOM 1054 O O . GLN A 1 132 ? 53.734 -4.193 -11.990 1.00 68.00 132 GLN A O 1
ATOM 1059 N N . TYR A 1 133 ? 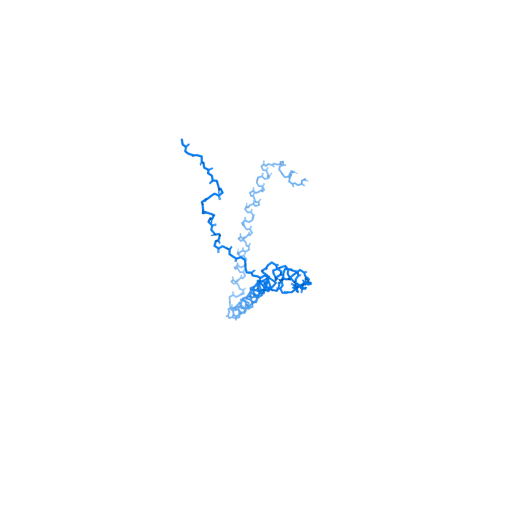53.900 -1.982 -11.629 1.00 69.50 133 TYR A N 1
ATOM 1060 C CA . TYR A 1 133 ? 53.006 -1.947 -10.459 1.00 69.50 133 TYR A CA 1
ATOM 1061 C C . TYR A 1 133 ? 51.523 -2.183 -10.775 1.00 69.50 133 TYR A C 1
ATOM 1063 O O . TYR A 1 133 ? 50.753 -2.469 -9.861 1.00 69.50 133 TYR A O 1
ATOM 1071 N N . ILE A 1 134 ? 51.098 -2.005 -12.028 1.00 72.38 134 ILE A N 1
ATOM 1072 C CA . ILE A 1 134 ? 49.693 -2.168 -12.434 1.00 72.38 134 ILE A CA 1
ATOM 1073 C C . ILE A 1 134 ? 49.445 -3.577 -12.999 1.00 72.38 134 ILE A C 1
ATOM 1075 O O . ILE A 1 134 ? 48.320 -4.074 -12.937 1.00 72.38 134 ILE A O 1
ATOM 1079 N N . THR A 1 135 ? 50.477 -4.226 -13.547 1.00 70.88 135 THR A N 1
ATOM 1080 C CA . THR A 1 135 ? 50.384 -5.578 -14.131 1.00 70.88 135 THR A CA 1
ATOM 1081 C C . THR A 1 135 ? 50.682 -6.736 -13.173 1.00 70.88 135 THR A C 1
ATOM 1083 O O . THR A 1 135 ? 50.488 -7.887 -13.568 1.00 70.88 135 THR A O 1
ATOM 1086 N N . GLU A 1 136 ? 51.150 -6.460 -11.953 1.00 46.09 136 GLU A N 1
ATOM 1087 C CA . GLU A 1 136 ? 51.390 -7.454 -10.887 1.00 46.09 136 GLU A CA 1
ATOM 1088 C C . GLU A 1 136 ? 50.245 -7.470 -9.860 1.00 46.09 136 GLU A C 1
ATOM 1090 O O . GLU A 1 136 ? 49.803 -8.584 -9.489 1.00 46.09 136 GLU A O 1
#

Organism: NCBI:txid2506421

Radius of gyration: 46.71 Å; chains: 1; bounding box: 91×46×126 Å

Foldseek 3Di:
DDDDDPPDDDPPPPPDDDDPCNVVVVVVVVVVVVPPPPDPDPVCVVCVVVVVVVVVVVCVVVVVVVVVVVVVVVVVVVVVVVVVVVCVVPVVCPDPVVVVVVVVVVVVVVVVVVVVVVVVVVVCVVVVCVVVVVVD